Protein AF-A0A967TP92-F1 (afdb_monomer)

Sequence (65 aa):
PVDVLVNNAAIFQHKPVMDITPEDWDAVLDLNLRAPFFCSQQAASQMDVRGGVIINIADVAAYQP

Structure (mmCIF, N/CA/C/O backbone):
data_AF-A0A967TP92-F1
#
_entry.id   AF-A0A967TP92-F1
#
loop_
_atom_site.group_PDB
_atom_site.id
_atom_site.type_symbol
_atom_site.label_atom_id
_atom_site.label_alt_id
_atom_site.label_comp_id
_atom_site.label_asym_id
_atom_site.label_entity_id
_atom_site.label_seq_id
_atom_site.pdbx_PDB_ins_code
_atom_site.Cartn_x
_atom_site.Cartn_y
_atom_site.Cartn_z
_atom_site.occupancy
_atom_site.B_iso_or_equiv
_atom_site.auth_seq_id
_atom_site.auth_comp_id
_atom_site.auth_asym_id
_atom_site.auth_atom_id
_atom_site.pdbx_PDB_model_num
ATOM 1 N N . PRO A 1 1 ? -13.894 12.089 12.859 1.00 88.69 1 PRO A N 1
ATOM 2 C CA . PRO A 1 1 ? -13.619 10.641 13.000 1.00 88.69 1 PRO A CA 1
ATOM 3 C C . PRO A 1 1 ? -13.599 9.982 11.624 1.00 88.69 1 PRO A C 1
ATOM 5 O O . PRO A 1 1 ? -14.434 10.334 10.796 1.00 88.69 1 PRO A O 1
ATOM 8 N N . VAL A 1 2 ? -12.637 9.098 11.370 1.00 97.00 2 VAL A N 1
ATOM 9 C CA . VAL A 1 2 ? -12.616 8.258 10.165 1.00 97.00 2 VAL A CA 1
ATOM 10 C C . VAL A 1 2 ? -13.317 6.948 10.501 1.00 97.00 2 VAL A C 1
ATOM 12 O O . VAL A 1 2 ? -12.897 6.267 11.428 1.00 97.00 2 VAL A O 1
ATOM 15 N N . ASP A 1 3 ? -14.367 6.595 9.761 1.00 98.12 3 ASP A N 1
ATOM 16 C CA . ASP A 1 3 ? -15.070 5.319 9.956 1.00 98.12 3 ASP A CA 1
ATOM 17 C C . ASP A 1 3 ? -14.464 4.207 9.090 1.00 98.12 3 ASP A C 1
ATOM 19 O O . ASP A 1 3 ? -14.300 3.071 9.539 1.00 98.12 3 ASP A O 1
ATOM 23 N N . VAL A 1 4 ? -14.108 4.539 7.843 1.00 98.25 4 VAL A N 1
ATOM 24 C CA . VAL A 1 4 ? -13.560 3.593 6.866 1.00 98.25 4 VAL A CA 1
ATOM 25 C C . VAL A 1 4 ? -12.442 4.244 6.053 1.00 98.25 4 VAL A C 1
ATOM 27 O O . VAL A 1 4 ? -12.626 5.322 5.491 1.00 98.25 4 VAL A O 1
ATOM 30 N N . LEU A 1 5 ? -11.305 3.556 5.944 1.00 98.69 5 LEU A N 1
ATOM 31 C CA . LEU A 1 5 ? -10.260 3.823 4.955 1.00 98.69 5 LEU A CA 1
ATOM 32 C C . LEU A 1 5 ? -10.225 2.674 3.944 1.00 98.69 5 LEU A C 1
ATOM 34 O O . LEU A 1 5 ? -10.174 1.507 4.329 1.00 98.69 5 LEU A O 1
ATOM 38 N N . VAL A 1 6 ? -10.184 3.006 2.655 1.00 98.69 6 VAL A N 1
ATOM 39 C CA . VAL A 1 6 ? -9.941 2.036 1.582 1.00 98.69 6 VAL A CA 1
ATOM 40 C C . VAL A 1 6 ? -8.656 2.418 0.860 1.00 98.69 6 VAL A C 1
ATOM 42 O O . VAL A 1 6 ? -8.604 3.421 0.150 1.00 98.69 6 VAL A O 1
ATOM 45 N N . ASN A 1 7 ? -7.620 1.606 1.030 1.00 98.62 7 ASN A N 1
ATOM 46 C CA . ASN A 1 7 ? -6.378 1.723 0.285 1.00 98.62 7 ASN A CA 1
ATOM 47 C C . ASN A 1 7 ? -6.526 0.982 -1.050 1.00 98.62 7 ASN A C 1
ATOM 49 O O . ASN A 1 7 ? -6.381 -0.238 -1.116 1.00 98.62 7 ASN A O 1
ATOM 53 N N . ASN A 1 8 ? -6.856 1.737 -2.099 1.00 97.75 8 ASN A N 1
ATOM 54 C CA . ASN A 1 8 ? -7.051 1.223 -3.459 1.00 97.75 8 ASN A CA 1
ATOM 55 C C . ASN A 1 8 ? -5.989 1.715 -4.458 1.00 97.75 8 ASN A C 1
ATOM 57 O O . ASN A 1 8 ? -5.866 1.164 -5.546 1.00 97.75 8 ASN A O 1
ATOM 61 N N . ALA A 1 9 ? -5.258 2.784 -4.135 1.00 97.81 9 ALA A N 1
ATOM 62 C CA . ALA A 1 9 ? -4.254 3.323 -5.044 1.00 97.81 9 ALA A CA 1
ATOM 63 C C . ALA A 1 9 ? -3.126 2.301 -5.246 1.00 97.81 9 ALA A C 1
ATOM 65 O O . ALA A 1 9 ? -2.529 1.845 -4.274 1.00 97.81 9 ALA A O 1
ATOM 66 N N . ALA A 1 10 ? -2.854 1.961 -6.504 1.00 96.56 10 ALA A N 1
ATOM 67 C CA . ALA A 1 10 ? -1.787 1.053 -6.884 1.00 96.56 10 ALA A CA 1
ATOM 68 C C . ALA A 1 10 ? -1.294 1.366 -8.302 1.00 96.56 10 ALA A C 1
ATOM 70 O O . ALA A 1 10 ? -2.056 1.855 -9.140 1.00 96.56 10 ALA A O 1
ATOM 71 N N . ILE A 1 11 ? -0.031 1.050 -8.572 1.00 96.12 11 ILE A N 1
ATOM 72 C CA . ILE A 1 11 ? 0.554 1.025 -9.916 1.00 96.12 11 ILE A CA 1
ATOM 73 C C . ILE A 1 11 ? 1.160 -0.343 -10.201 1.00 96.12 11 ILE A C 1
ATOM 75 O O . ILE A 1 11 ? 1.589 -1.057 -9.299 1.00 96.12 11 ILE A O 1
ATOM 79 N N . PHE A 1 12 ? 1.231 -0.695 -11.476 1.00 91.44 12 PHE A N 1
ATOM 80 C CA . PHE A 1 12 ? 1.927 -1.884 -11.939 1.00 91.44 12 PHE A CA 1
ATOM 81 C C . PHE A 1 12 ? 3.002 -1.464 -12.930 1.00 91.44 12 PHE A C 1
ATOM 83 O O . PHE A 1 12 ? 2.698 -0.770 -13.903 1.00 91.44 12 PHE A O 1
ATOM 90 N N . GLN A 1 13 ? 4.241 -1.894 -12.692 1.00 92.38 13 GLN A N 1
ATOM 91 C CA . GLN A 1 13 ? 5.327 -1.632 -13.621 1.00 92.38 13 GLN A CA 1
ATOM 92 C C . GLN A 1 13 ? 5.474 -2.779 -14.610 1.00 92.38 13 GLN A C 1
ATOM 94 O O . GLN A 1 13 ? 5.864 -3.887 -14.252 1.00 92.38 13 GLN A O 1
ATOM 99 N N . HIS A 1 14 ? 5.190 -2.486 -15.877 1.00 91.44 14 HIS A N 1
ATOM 100 C CA . HIS A 1 14 ? 5.298 -3.452 -16.959 1.00 91.44 14 HIS A CA 1
ATOM 101 C C . HIS A 1 14 ? 6.587 -3.228 -17.757 1.00 91.44 14 HIS A C 1
ATOM 103 O O . HIS A 1 14 ? 6.611 -2.454 -18.715 1.00 91.44 14 HIS A O 1
ATOM 109 N N . LYS A 1 15 ? 7.665 -3.904 -17.350 1.00 95.00 15 LYS A N 1
ATOM 110 C CA . LYS A 1 15 ? 8.947 -3.951 -18.070 1.00 95.00 15 LYS A CA 1
ATOM 111 C C . LYS A 1 15 ? 9.554 -5.356 -17.994 1.00 95.00 15 LYS A C 1
ATOM 113 O O . LYS A 1 15 ? 9.256 -6.086 -17.046 1.00 95.00 15 LYS A O 1
ATOM 118 N N . PRO A 1 16 ? 10.414 -5.747 -18.952 1.00 96.12 16 PRO A N 1
ATOM 119 C CA . PRO A 1 16 ? 11.249 -6.932 -18.795 1.00 96.12 16 PRO A CA 1
ATOM 120 C C . PRO A 1 16 ? 12.057 -6.851 -17.497 1.00 96.12 16 PRO A C 1
ATOM 122 O O . PRO A 1 16 ? 12.553 -5.786 -17.144 1.00 96.12 16 PRO A O 1
ATOM 125 N N . VAL A 1 17 ? 12.229 -7.981 -16.806 1.00 93.38 17 VAL A N 1
ATOM 126 C CA . VAL A 1 17 ? 12.917 -8.037 -15.499 1.00 93.38 17 VAL A CA 1
ATOM 127 C C . VAL A 1 17 ? 14.316 -7.413 -15.542 1.00 93.38 17 VAL A C 1
ATOM 129 O O . VAL A 1 17 ? 14.722 -6.757 -14.589 1.00 93.38 17 VAL A O 1
ATOM 132 N N . MET A 1 18 ? 15.036 -7.578 -16.654 1.00 97.38 18 MET A N 1
ATOM 133 C CA . MET A 1 18 ? 16.390 -7.037 -16.828 1.00 97.38 18 MET A CA 1
ATOM 134 C C . MET A 1 18 ? 16.431 -5.516 -17.041 1.00 97.38 18 MET A C 1
ATOM 136 O O . MET A 1 18 ? 17.504 -4.930 -16.925 1.00 97.38 18 MET A O 1
ATOM 140 N N . ASP A 1 19 ? 15.285 -4.893 -17.321 1.00 98.00 19 ASP A N 1
ATOM 141 C CA . ASP A 1 19 ? 15.156 -3.461 -17.606 1.00 98.00 19 ASP A CA 1
ATOM 142 C C . ASP A 1 19 ? 14.519 -2.681 -16.438 1.00 98.00 19 ASP A C 1
ATOM 144 O O . ASP A 1 19 ? 14.323 -1.469 -16.540 1.00 98.00 19 ASP A O 1
ATOM 148 N N . ILE A 1 20 ? 14.164 -3.359 -15.337 1.00 97.44 20 ILE A N 1
ATOM 149 C CA . ILE A 1 20 ? 13.637 -2.719 -14.124 1.00 97.44 20 ILE A CA 1
ATOM 150 C C . ILE A 1 20 ? 14.765 -1.951 -13.437 1.00 97.44 20 ILE A C 1
ATOM 152 O O . ILE A 1 20 ? 15.780 -2.533 -13.047 1.00 97.44 20 ILE A O 1
ATOM 156 N N . THR A 1 21 ? 14.575 -0.644 -13.257 1.00 98.00 21 THR A N 1
ATOM 157 C CA . THR A 1 21 ? 15.513 0.187 -12.494 1.00 98.00 21 THR A CA 1
ATOM 158 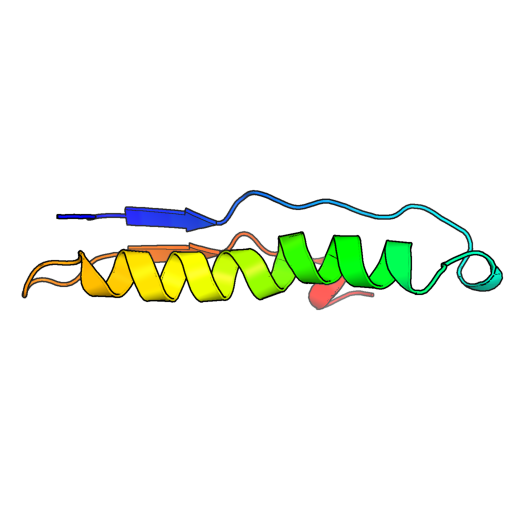C C . THR A 1 21 ? 15.155 0.209 -11.002 1.00 98.00 21 THR A C 1
ATOM 160 O O . THR A 1 21 ? 14.022 -0.112 -10.629 1.00 98.00 21 THR A O 1
ATOM 163 N N . PRO A 1 22 ? 16.084 0.607 -10.114 1.00 98.12 22 PRO A N 1
ATOM 164 C CA . PRO A 1 22 ? 15.764 0.839 -8.706 1.00 98.12 22 PRO A CA 1
ATOM 165 C C . PRO A 1 22 ? 14.623 1.845 -8.510 1.00 98.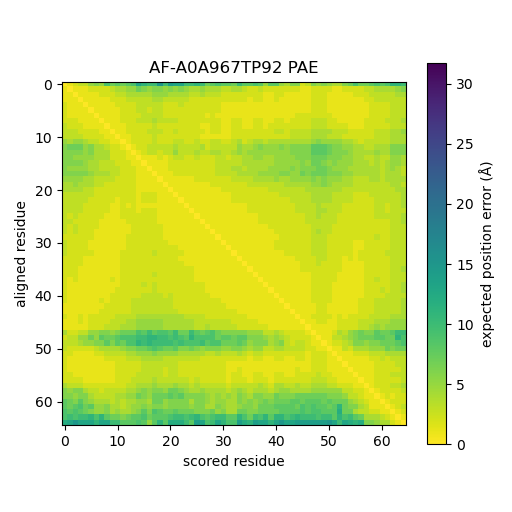12 22 PRO A C 1
ATOM 167 O O . PRO A 1 22 ? 13.753 1.624 -7.680 1.00 98.12 22 PRO A O 1
ATOM 170 N N . GLU A 1 23 ? 14.560 2.899 -9.325 1.00 98.19 23 GLU A N 1
ATOM 171 C CA . GLU A 1 23 ? 13.502 3.912 -9.250 1.00 98.19 23 GLU A CA 1
ATOM 172 C C . GLU A 1 23 ? 12.130 3.345 -9.635 1.00 98.19 23 GLU A C 1
ATOM 174 O O . GLU A 1 23 ? 11.118 3.718 -9.044 1.00 98.19 23 GLU A O 1
ATOM 179 N N . ASP A 1 24 ? 12.082 2.430 -10.608 1.00 97.69 24 ASP A N 1
ATOM 180 C CA . ASP A 1 24 ? 10.854 1.715 -10.958 1.00 97.69 24 ASP A CA 1
ATOM 181 C C . ASP A 1 24 ? 10.354 0.861 -9.786 1.00 97.69 24 ASP A C 1
ATOM 183 O O . ASP A 1 24 ? 9.159 0.837 -9.480 1.00 97.69 24 ASP A O 1
ATOM 187 N N . TRP A 1 25 ? 11.280 0.145 -9.145 1.00 96.31 25 TRP A N 1
ATOM 188 C CA . TRP A 1 25 ? 11.001 -0.704 -7.994 1.00 96.31 25 TRP A CA 1
ATOM 189 C C . TRP A 1 25 ? 10.504 0.117 -6.802 1.00 96.31 25 TRP A C 1
ATOM 191 O O . TRP A 1 25 ? 9.463 -0.196 -6.216 1.00 96.31 25 TRP A O 1
ATOM 201 N N . ASP A 1 26 ? 11.207 1.207 -6.499 1.00 98.12 26 ASP A N 1
ATOM 202 C CA . ASP A 1 26 ? 10.866 2.123 -5.420 1.00 98.12 26 ASP A CA 1
ATOM 203 C C . ASP A 1 26 ? 9.502 2.769 -5.663 1.00 98.12 26 ASP A C 1
ATOM 205 O O . ASP A 1 26 ? 8.685 2.791 -4.750 1.00 98.12 26 ASP A O 1
ATOM 209 N N . ALA A 1 27 ? 9.185 3.195 -6.891 1.00 97.88 27 ALA A N 1
ATOM 210 C CA . ALA A 1 27 ? 7.875 3.766 -7.205 1.00 97.88 27 ALA A CA 1
ATOM 211 C C . ALA A 1 27 ? 6.721 2.788 -6.919 1.00 97.88 27 ALA A C 1
ATOM 213 O O . ALA A 1 27 ? 5.700 3.180 -6.344 1.00 97.88 27 ALA A O 1
ATOM 214 N N . VAL A 1 28 ? 6.876 1.511 -7.298 1.00 97.00 28 VAL A N 1
ATOM 215 C CA . VAL A 1 28 ? 5.863 0.474 -7.043 1.00 97.00 28 VAL A CA 1
ATOM 216 C C . VAL A 1 28 ? 5.715 0.223 -5.545 1.00 97.00 28 VAL A C 1
ATOM 218 O O . VAL A 1 28 ? 4.590 0.185 -5.047 1.00 97.00 28 VAL A O 1
ATOM 221 N N . LEU A 1 29 ? 6.816 0.072 -4.8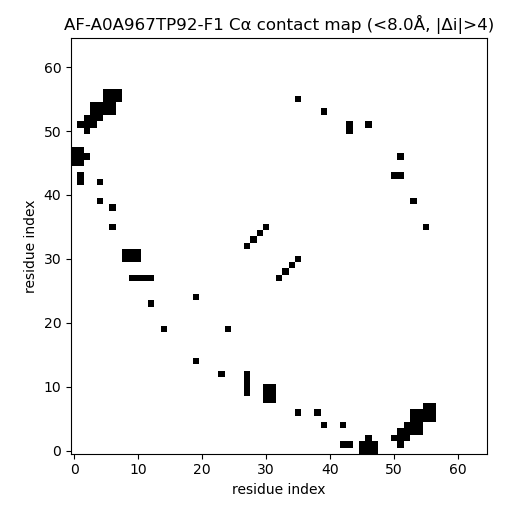05 1.00 97.38 29 LEU A N 1
ATOM 222 C CA . LEU A 1 29 ? 6.755 -0.176 -3.362 1.00 97.38 29 LEU A CA 1
ATOM 223 C C . LEU A 1 29 ? 6.266 1.039 -2.571 1.00 97.38 29 LEU A C 1
ATOM 225 O O . LEU A 1 29 ? 5.505 0.880 -1.611 1.00 97.38 29 LEU A O 1
ATOM 229 N N . ASP A 1 30 ? 6.657 2.246 -2.969 1.00 98.44 30 ASP A N 1
ATOM 230 C CA . ASP A 1 30 ? 6.238 3.476 -2.311 1.00 98.44 30 ASP A CA 1
ATOM 231 C C . ASP A 1 30 ? 4.722 3.654 -2.402 1.00 98.44 30 ASP A C 1
ATOM 233 O O . ASP A 1 30 ? 4.075 3.963 -1.398 1.00 98.44 30 ASP A O 1
ATOM 237 N N . LEU A 1 31 ? 4.127 3.401 -3.570 1.00 98.12 31 LEU A N 1
ATOM 238 C CA . LEU A 1 31 ? 2.683 3.531 -3.727 1.00 98.12 31 LEU A CA 1
ATOM 239 C C . LEU A 1 31 ?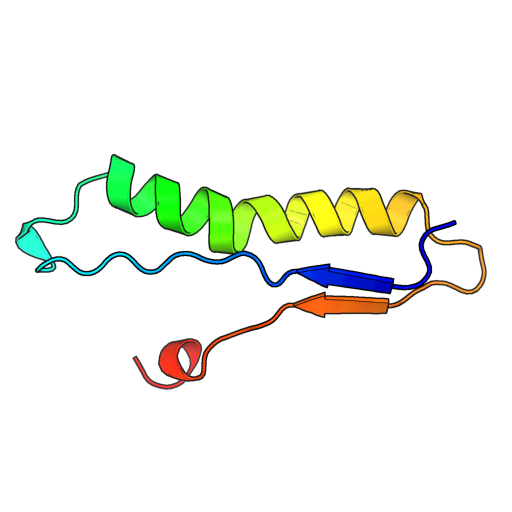 1.917 2.313 -3.199 1.00 98.12 31 LEU A C 1
ATOM 241 O O . LEU A 1 31 ? 0.945 2.480 -2.468 1.00 98.12 31 LEU A O 1
ATOM 245 N N . ASN A 1 32 ? 2.339 1.094 -3.533 1.00 97.19 32 ASN A N 1
ATOM 246 C CA . ASN A 1 32 ? 1.530 -0.099 -3.272 1.00 97.19 32 ASN A CA 1
ATOM 247 C C . ASN A 1 32 ? 1.717 -0.670 -1.862 1.00 97.19 32 ASN A C 1
ATOM 249 O O . ASN A 1 32 ? 0.894 -1.471 -1.424 1.00 97.19 32 ASN A O 1
ATOM 253 N N . LEU A 1 33 ? 2.791 -0.306 -1.152 1.00 96.94 33 LEU A N 1
ATOM 254 C CA . LEU A 1 33 ? 3.110 -0.869 0.165 1.00 96.94 33 LEU A CA 1
ATOM 255 C C . LEU A 1 33 ? 3.336 0.209 1.228 1.00 96.94 33 LEU A C 1
ATOM 257 O O . LEU A 1 33 ? 2.720 0.171 2.296 1.00 96.94 33 LEU A O 1
ATOM 261 N N . ARG A 1 34 ? 4.191 1.197 0.950 1.00 98.56 34 ARG A N 1
ATOM 262 C CA . ARG A 1 34 ? 4.526 2.246 1.920 1.00 98.56 34 ARG A CA 1
ATOM 263 C C . ARG A 1 34 ? 3.337 3.167 2.182 1.00 98.56 34 ARG A C 1
ATOM 265 O O . ARG A 1 34 ? 2.986 3.392 3.342 1.00 98.56 34 ARG A O 1
ATOM 272 N N . ALA A 1 35 ? 2.714 3.690 1.129 1.00 98.62 35 ALA A N 1
ATOM 273 C CA . ALA A 1 35 ? 1.561 4.574 1.250 1.00 98.62 35 ALA A CA 1
ATOM 274 C C . ALA A 1 35 ? 0.400 3.935 2.037 1.00 98.62 35 ALA A C 1
ATOM 276 O O . ALA A 1 35 ? -0.002 4.539 3.035 1.00 98.62 35 ALA A O 1
ATOM 277 N N . PRO A 1 36 ? -0.102 2.720 1.715 1.00 98.44 36 PRO A N 1
ATOM 278 C CA . PRO A 1 36 ? -1.199 2.124 2.473 1.00 98.44 36 PRO A CA 1
ATOM 279 C C . PRO A 1 36 ? -0.854 1.912 3.946 1.00 98.44 36 PRO A C 1
ATOM 281 O O . PRO A 1 36 ? -1.724 2.104 4.794 1.00 98.44 36 PRO A O 1
ATOM 284 N N . PHE A 1 37 ? 0.398 1.596 4.290 1.00 98.56 37 PHE A N 1
ATOM 285 C CA . PHE A 1 37 ? 0.815 1.481 5.689 1.00 98.56 37 PHE A CA 1
ATOM 286 C C . PHE A 1 37 ? 0.670 2.809 6.448 1.00 98.56 37 PHE A C 1
ATOM 288 O O . PHE A 1 37 ? 0.005 2.861 7.485 1.00 98.56 37 PHE A O 1
ATOM 295 N N . PHE A 1 38 ? 1.243 3.900 5.931 1.00 98.75 38 PHE A N 1
ATOM 296 C CA . PHE A 1 38 ? 1.200 5.193 6.622 1.00 98.75 38 PHE A CA 1
ATOM 297 C C . PHE A 1 38 ? -0.182 5.854 6.569 1.00 98.75 38 PHE A C 1
ATOM 299 O O . PHE A 1 38 ? -0.602 6.469 7.551 1.00 98.75 38 PHE A O 1
ATOM 306 N N . CYS A 1 39 ? -0.938 5.669 5.483 1.00 98.56 39 CYS A N 1
ATOM 307 C CA . CYS A 1 39 ? -2.349 6.045 5.433 1.00 98.56 39 CYS A CA 1
ATOM 308 C C . CYS A 1 39 ? -3.153 5.296 6.500 1.00 98.56 39 CYS A C 1
ATOM 310 O O . CYS A 1 39 ? -3.946 5.914 7.206 1.00 98.56 39 CYS A O 1
ATOM 312 N N . SER A 1 40 ? -2.903 3.995 6.680 1.00 98.62 40 SER A N 1
ATOM 313 C CA . SER A 1 40 ? -3.564 3.191 7.714 1.00 98.62 40 SER A CA 1
ATOM 314 C C . SER A 1 40 ? -3.212 3.660 9.120 1.00 98.62 40 SER A C 1
ATOM 316 O O . SER A 1 40 ? -4.103 3.810 9.953 1.00 98.62 40 SER A O 1
ATOM 318 N N . GLN A 1 41 ? -1.933 3.948 9.378 1.00 98.25 41 GLN A N 1
ATOM 319 C CA . GLN A 1 41 ? -1.483 4.484 10.661 1.00 98.25 41 GLN A CA 1
ATOM 320 C C . GLN A 1 41 ? -2.202 5.796 10.998 1.00 98.25 41 GLN A C 1
ATOM 322 O O . GLN A 1 41 ? -2.694 5.968 12.114 1.00 98.25 41 GLN A O 1
ATOM 327 N N . GLN A 1 42 ? -2.306 6.706 10.026 1.00 98.44 42 GLN A N 1
ATOM 328 C CA . GLN A 1 42 ? -2.953 7.995 10.240 1.00 98.44 42 GLN A CA 1
ATOM 329 C C . GLN A 1 42 ? -4.484 7.914 10.275 1.00 98.44 42 GLN A C 1
ATOM 331 O O . GLN A 1 42 ? -5.120 8.712 10.957 1.00 98.44 42 GLN A O 1
ATOM 336 N N . ALA A 1 43 ? -5.101 6.970 9.566 1.00 98.25 43 ALA A N 1
ATOM 337 C CA . ALA A 1 43 ? -6.534 6.732 9.691 1.00 98.25 43 ALA A CA 1
ATOM 338 C C . ALA A 1 43 ? -6.874 6.160 11.070 1.00 98.25 43 ALA A C 1
ATOM 340 O O . ALA A 1 43 ? -7.805 6.641 11.708 1.00 98.25 43 ALA A O 1
ATOM 341 N N . ALA A 1 44 ? -6.081 5.203 11.562 1.00 97.69 44 ALA A N 1
ATOM 342 C CA . ALA A 1 44 ? -6.267 4.608 12.881 1.00 97.69 44 ALA A CA 1
ATOM 343 C C . ALA A 1 44 ? -6.189 5.647 14.013 1.00 97.69 44 ALA A C 1
ATOM 345 O O . ALA A 1 44 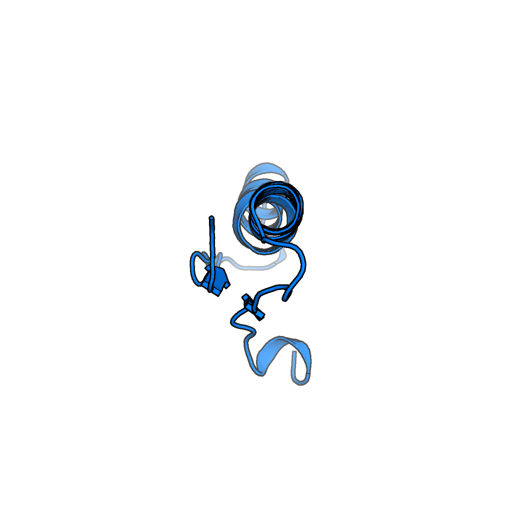? -6.962 5.565 14.963 1.00 97.69 44 ALA A O 1
ATOM 346 N N . SER A 1 45 ? -5.322 6.662 13.897 1.00 97.31 45 SER A N 1
ATOM 347 C CA . SER A 1 45 ? -5.237 7.757 14.880 1.00 97.31 45 SER A CA 1
ATOM 348 C C . SER A 1 45 ? -6.485 8.656 14.915 1.00 97.31 45 SER A C 1
ATOM 350 O O . SER A 1 45 ? -6.697 9.376 15.889 1.00 97.31 45 SER A O 1
ATOM 352 N N . GLN A 1 46 ? -7.320 8.610 13.871 1.00 97.81 46 GLN A N 1
ATOM 353 C CA . GLN A 1 46 ? -8.551 9.396 13.731 1.00 97.81 46 GLN A CA 1
ATOM 354 C C . GLN A 1 46 ? -9.831 8.566 13.917 1.00 97.81 46 GLN A C 1
ATOM 356 O O . GLN A 1 46 ? -10.935 9.108 13.778 1.00 97.81 46 GLN A O 1
ATOM 361 N N . MET A 1 47 ? -9.705 7.269 14.207 1.00 98.00 47 MET A N 1
ATOM 362 C CA . MET A 1 47 ? -10.830 6.402 14.557 1.00 98.00 47 MET A CA 1
ATOM 3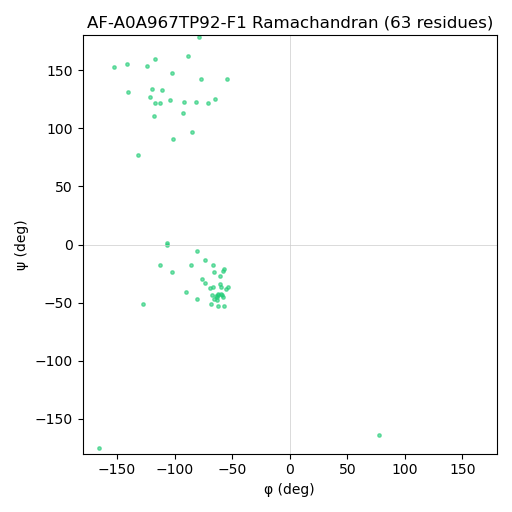63 C C . MET A 1 47 ? -11.261 6.660 16.006 1.00 98.00 47 MET A C 1
ATOM 365 O O . MET A 1 47 ? -10.440 6.929 16.880 1.00 98.00 47 MET A O 1
ATOM 369 N N . ASP A 1 48 ? -12.569 6.614 16.254 1.00 95.12 48 ASP A N 1
ATOM 370 C CA . ASP A 1 48 ? -13.149 6.828 17.587 1.00 95.12 48 ASP A CA 1
ATOM 371 C C . ASP A 1 48 ? -13.018 5.565 18.469 1.00 95.12 48 ASP A C 1
ATOM 373 O O . ASP A 1 48 ? -12.568 4.515 18.012 1.00 95.12 48 ASP A O 1
ATOM 377 N N . VAL A 1 49 ? -13.468 5.616 19.728 1.00 93.12 49 VAL A N 1
ATOM 378 C CA . VAL A 1 49 ? -13.433 4.491 20.691 1.00 93.12 49 VAL A CA 1
ATOM 379 C C . VAL A 1 49 ? -14.150 3.227 20.208 1.00 93.12 49 VAL A C 1
ATOM 381 O O . VAL A 1 49 ? -13.888 2.133 20.701 1.00 93.12 49 VAL A O 1
ATOM 384 N N . ARG A 1 50 ? -15.063 3.368 19.242 1.00 94.50 50 ARG A N 1
ATOM 385 C CA . ARG A 1 50 ? -15.779 2.255 18.600 1.00 94.50 50 ARG A CA 1
ATOM 386 C C . ARG A 1 50 ? -14.953 1.567 17.503 1.00 94.50 50 ARG A C 1
ATOM 388 O O . ARG A 1 50 ? -15.393 0.550 16.976 1.00 94.50 50 ARG A O 1
ATOM 395 N N . GLY A 1 51 ? -13.773 2.098 17.185 1.00 95.00 51 GLY A N 1
ATOM 396 C CA . GLY A 1 51 ? -12.918 1.648 16.095 1.00 95.00 51 GLY A CA 1
ATOM 397 C C . GLY A 1 51 ? -13.390 2.134 14.724 1.00 95.00 51 GLY A C 1
ATOM 398 O O . GLY A 1 51 ? -14.196 3.056 14.607 1.00 95.00 51 GLY A O 1
ATOM 399 N N . GLY A 1 52 ? -12.862 1.491 13.688 1.00 96.94 52 GLY A N 1
ATOM 400 C CA . GLY A 1 52 ? -13.192 1.712 12.285 1.00 96.94 52 GLY A CA 1
ATOM 401 C C . GLY A 1 52 ? -12.651 0.563 11.434 1.00 96.94 52 GLY A C 1
ATOM 402 O O . GLY A 1 52 ? -12.123 -0.417 11.966 1.00 96.94 52 GLY A O 1
ATOM 403 N N . VAL A 1 53 ? -12.790 0.664 10.114 1.00 98.44 53 VAL A N 1
ATOM 404 C CA . VAL A 1 53 ? -12.384 -0.393 9.175 1.00 98.44 53 VAL A CA 1
ATOM 405 C C . VAL A 1 53 ? -11.324 0.127 8.210 1.00 98.44 53 VAL A C 1
ATOM 407 O O . VAL A 1 53 ? -11.466 1.202 7.635 1.00 98.44 53 VAL A O 1
ATOM 410 N N . ILE A 1 54 ? -10.263 -0.652 8.003 1.00 98.62 54 ILE A N 1
ATOM 411 C CA . ILE A 1 54 ? -9.249 -0.394 6.977 1.00 98.62 54 ILE A CA 1
ATOM 412 C C . ILE A 1 54 ? -9.273 -1.554 5.987 1.00 98.62 54 ILE A C 1
ATOM 414 O O . ILE A 1 54 ? -9.090 -2.706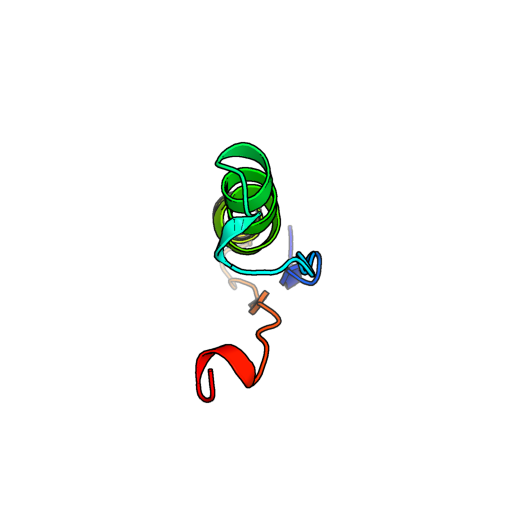 6.378 1.00 98.62 54 ILE A O 1
ATOM 418 N N . ILE A 1 55 ? -9.502 -1.250 4.713 1.00 98.62 55 ILE A N 1
ATOM 419 C CA . ILE A 1 55 ? -9.556 -2.225 3.622 1.00 98.62 55 ILE A CA 1
ATOM 420 C C . ILE A 1 55 ? -8.363 -1.977 2.705 1.00 98.62 55 ILE A C 1
ATOM 422 O O . ILE A 1 55 ? -8.226 -0.886 2.157 1.00 98.62 55 ILE A O 1
ATOM 426 N N . ASN A 1 56 ? -7.519 -2.990 2.515 1.00 98.00 56 ASN A N 1
ATOM 427 C CA . ASN A 1 56 ? -6.448 -2.970 1.520 1.00 98.00 56 ASN A CA 1
ATOM 428 C C . ASN A 1 56 ? -6.866 -3.827 0.330 1.00 98.00 56 ASN A C 1
ATOM 430 O O . ASN A 1 56 ? -7.195 -5.001 0.510 1.00 98.00 56 ASN A O 1
ATOM 434 N N . ILE A 1 57 ? -6.854 -3.250 -0.869 1.00 96.94 57 ILE A N 1
ATOM 435 C CA . ILE A 1 57 ? -7.084 -4.011 -2.096 1.00 96.94 57 ILE A CA 1
ATOM 436 C C . ILE A 1 57 ? -5.770 -4.683 -2.491 1.00 96.94 57 ILE A C 1
ATOM 438 O O . ILE A 1 57 ? -4.750 -4.019 -2.648 1.00 96.94 57 ILE A O 1
ATOM 442 N N . ALA A 1 58 ? -5.804 -6.005 -2.617 1.00 92.62 58 ALA A N 1
ATOM 443 C CA . ALA A 1 58 ? -4.677 -6.822 -3.045 1.00 92.62 58 ALA A CA 1
ATOM 444 C C . ALA A 1 58 ? -5.014 -7.535 -4.358 1.00 92.62 58 ALA A C 1
ATOM 446 O O . ALA A 1 58 ? -6.187 -7.713 -4.692 1.00 92.62 58 ALA A O 1
ATOM 447 N N . ASP A 1 59 ? -3.980 -7.960 -5.076 1.00 91.06 59 ASP A N 1
ATOM 448 C CA . ASP A 1 59 ? -4.111 -8.697 -6.331 1.00 91.06 59 ASP A CA 1
ATOM 449 C C . ASP A 1 59 ? -3.871 -10.202 -6.120 1.00 91.06 59 ASP A C 1
ATOM 451 O O . ASP A 1 59 ? -3.069 -10.605 -5.272 1.00 91.06 59 ASP A O 1
ATOM 455 N N . VAL A 1 60 ? -4.548 -11.046 -6.906 1.00 91.69 60 VAL A N 1
ATOM 456 C CA . VAL A 1 60 ? -4.363 -12.507 -6.882 1.00 91.69 60 VAL A CA 1
ATOM 457 C C . VAL A 1 60 ? -2.928 -12.914 -7.234 1.00 91.69 60 VAL A C 1
ATOM 459 O O . VAL A 1 60 ? -2.443 -13.925 -6.724 1.00 91.69 60 VAL A O 1
ATOM 462 N N . ALA A 1 61 ? -2.220 -12.097 -8.019 1.00 86.12 61 ALA A N 1
ATOM 463 C CA . ALA A 1 61 ? -0.818 -12.287 -8.373 1.00 86.12 61 ALA A CA 1
ATOM 464 C C . ALA A 1 61 ? 0.110 -12.349 -7.145 1.00 86.12 61 ALA A C 1
ATOM 466 O O . ALA A 1 61 ? 1.167 -12.966 -7.203 1.00 86.12 61 ALA A O 1
ATOM 467 N N . ALA A 1 62 ? -0.294 -11.791 -5.994 1.00 83.62 62 ALA A N 1
ATOM 468 C CA . ALA A 1 62 ? 0.462 -11.935 -4.747 1.00 83.62 62 ALA A CA 1
ATOM 469 C C . ALA A 1 62 ? 0.495 -13.386 -4.224 1.00 83.62 62 ALA A C 1
ATOM 471 O O . ALA A 1 62 ? 1.400 -13.758 -3.478 1.00 83.62 62 ALA A O 1
ATOM 472 N N . TYR A 1 63 ? -0.488 -14.206 -4.608 1.00 88.50 63 TYR A N 1
ATOM 473 C CA . TYR A 1 63 ? -0.558 -15.633 -4.282 1.00 88.50 63 TYR A CA 1
ATOM 474 C C . TYR A 1 63 ? -0.141 -16.528 -5.454 1.00 88.50 63 TYR A C 1
ATOM 476 O O . TYR A 1 63 ? 0.234 -17.680 -5.237 1.00 88.50 63 TYR A O 1
ATOM 484 N N . GLN A 1 64 ? -0.242 -16.015 -6.681 1.00 88.00 64 GLN A N 1
ATOM 485 C CA . GLN A 1 64 ? 0.035 -16.726 -7.928 1.00 88.00 64 GLN A CA 1
ATOM 486 C C . GLN A 1 64 ? 0.945 -15.869 -8.828 1.00 88.00 64 GLN A C 1
ATOM 488 O O . GLN A 1 64 ? 0.436 -15.228 -9.749 1.00 88.00 64 GLN A O 1
ATOM 493 N N . PRO A 1 65 ? 2.254 -15.807 -8.521 1.00 67.38 65 PRO A N 1
ATOM 494 C CA . PRO A 1 65 ? 3.221 -14.973 -9.234 1.00 67.38 65 PRO A CA 1
ATOM 495 C C . PRO A 1 65 ? 3.586 -15.502 -10.627 1.00 67.38 65 PRO A C 1
ATOM 497 O O . PRO A 1 65 ? 3.532 -16.738 -10.838 1.00 67.38 65 PRO A O 1
#

Solvent-accessibl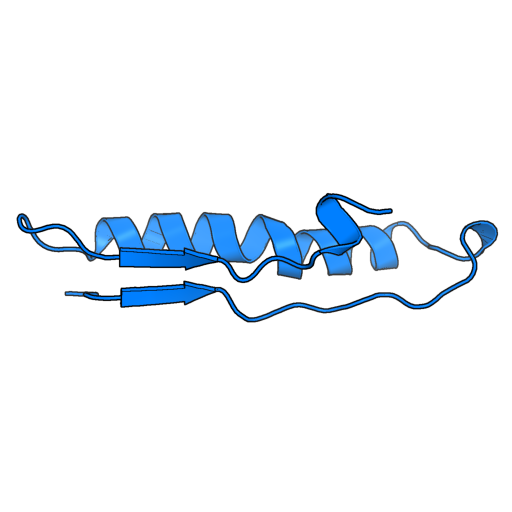e surface area (backbone atoms only — not comparable to full-atom values): 4058 Å² total; per-residue (Å²): 118,44,59,71,47,73,41,68,72,69,71,80,87,89,64,60,81,93,70,62,47,72,67,58,52,47,52,38,44,44,44,57,48,49,42,46,51,54,51,48,56,56,43,60,75,38,29,51,99,88,49,62,48,77,44,74,72,79,62,70,52,82,83,58,119

Mean predicted aligned error: 2.97 Å

Nearest PDB structures (foldseek):
  5wuw-assembly1_A-2  TM=9.194E-01  e=6.230E-03  Serratia marcescens
  5t5q-assembly1_A  TM=9.082E-01  e=1.422E-02  Brucella abortus 2308
  4mow-assembly1_D  TM=7.550E-01  e=5.430E-03  Burkholderia cenocepacia J2315
  4mow-assembly1_B  TM=7.844E-01  e=1.157E-02  Burkholderia cenocepacia J2315
  4mow-assembly1_C  TM=7.254E-01  e=1.422E-02  Burkholderia cenocepacia J2315

Foldseek 3Di:
DQAEAELDFADDDDDDPVPQDPVNVCVRCCRQPVVLVVVVVVSQVVADPVGHYYHYDDDCVVVVD

Radius of gyration: 14.92 Å; Cα contacts (8 Å, |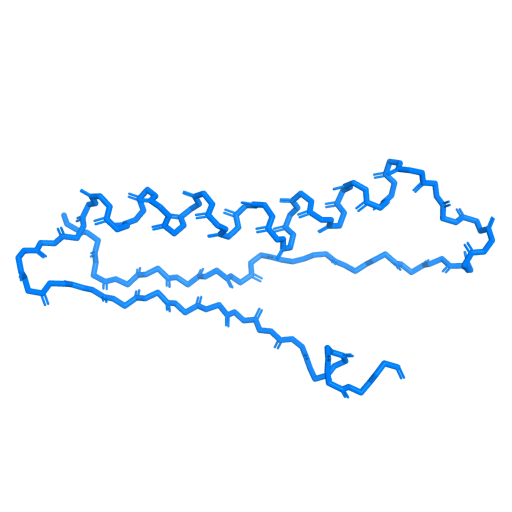Δi|>4): 56; chains: 1; bounding box: 32×27×40 Å

pLDDT: mean 95.67, std 4.89, range [67.38, 98.75]

Secondary structure (DSSP, 8-state):
---EEEE-------S-GGG--HHHHHHHHIIIIIHHHHHHHHHHTT-BTTB-EEEE---GGGT--